Protein AF-A0A6L7MCY4-F1 (afdb_monomer_lite)

Foldseek 3Di:
DPPPADPPFDWDWDAAPDPDPPDRIDTDGGPGHPPPPPD

Radius of gyration: 12.49 Å; chains: 1; bounding box: 29×16×35 Å

Secondary structure (DSSP, 8-state):
------TT-EEEEEE-S-SSSS--EEEEEEEE-------

Sequence (39 aa):
ENNECSIGDEVSIRECRPVSKKKSWQLVEVVKRSEDTLA

pLDDT: mean 80.11, std 14.37, range [40.72, 93.44]

Structure (mmCIF, N/CA/C/O backbone):
data_AF-A0A6L7MCY4-F1
#
_entry.id   AF-A0A6L7MCY4-F1
#
loop_
_atom_site.group_PDB
_atom_site.id
_atom_site.type_symbol
_atom_site.label_atom_id
_atom_site.label_alt_id
_atom_site.label_comp_id
_atom_site.label_asym_id
_atom_site.label_entity_id
_atom_site.label_seq_id
_atom_site.pdbx_PDB_ins_code
_atom_site.Cartn_x
_atom_site.Cartn_y
_atom_site.Cartn_z
_atom_site.occupancy
_atom_site.B_iso_or_equiv
_atom_site.auth_seq_id
_atom_site.auth_comp_id
_atom_site.auth_asym_id
_atom_site.auth_atom_id
_atom_site.pdbx_PDB_model_num
ATOM 1 N N . GLU A 1 1 ? -10.903 -8.810 -7.348 1.00 48.88 1 GLU A N 1
ATOM 2 C CA . GLU A 1 1 ? -10.245 -7.506 -7.141 1.00 48.88 1 GLU A CA 1
ATOM 3 C C . GLU A 1 1 ? -9.157 -7.403 -8.188 1.00 48.88 1 GLU A C 1
ATOM 5 O O . GLU A 1 1 ? -8.281 -8.258 -8.224 1.00 48.88 1 GLU A O 1
ATOM 10 N N . ASN A 1 2 ? -9.340 -6.504 -9.148 1.00 53.88 2 ASN A N 1
ATOM 11 C CA . ASN A 1 2 ? -8.440 -6.353 -10.282 1.00 53.88 2 ASN A CA 1
ATOM 12 C C . ASN A 1 2 ? -7.139 -5.745 -9.727 1.00 53.88 2 ASN A C 1
ATOM 14 O O . ASN A 1 2 ? -7.198 -4.734 -9.032 1.00 53.88 2 ASN A O 1
ATOM 18 N N . ASN A 1 3 ? -5.989 -6.398 -9.916 1.00 64.94 3 ASN A N 1
ATOM 19 C CA . ASN A 1 3 ? -4.693 -5.906 -9.427 1.00 64.94 3 ASN A CA 1
ATOM 20 C C . ASN A 1 3 ? -4.235 -4.725 -10.297 1.00 64.94 3 ASN A C 1
ATOM 22 O O . ASN A 1 3 ? -3.327 -4.853 -11.109 1.00 64.94 3 ASN A O 1
ATOM 26 N N . GLU A 1 4 ? -4.919 -3.590 -10.173 1.00 70.38 4 GLU A N 1
ATOM 27 C CA . GLU A 1 4 ? -4.693 -2.393 -10.993 1.00 70.38 4 GLU A CA 1
ATOM 28 C C . GLU A 1 4 ? -3.380 -1.674 -10.654 1.00 70.38 4 GLU A C 1
ATOM 30 O O . GLU A 1 4 ? -2.893 -0.882 -11.458 1.00 70.38 4 GLU A O 1
ATOM 35 N N . CYS A 1 5 ? -2.797 -1.965 -9.490 1.00 76.31 5 CYS A N 1
ATOM 36 C CA . CYS A 1 5 ? -1.551 -1.382 -9.004 1.00 76.31 5 CYS A CA 1
ATOM 37 C C . CYS A 1 5 ? -0.472 -2.455 -8.817 1.00 76.31 5 CYS A C 1
ATOM 39 O O . CYS A 1 5 ? -0.716 -3.510 -8.223 1.00 76.31 5 CYS A O 1
ATOM 41 N N . SER A 1 6 ? 0.726 -2.151 -9.300 1.00 78.50 6 SER A N 1
ATOM 42 C CA . SER A 1 6 ? 1.929 -2.966 -9.170 1.00 78.50 6 SER A CA 1
ATOM 43 C C . SER A 1 6 ? 2.863 -2.396 -8.104 1.00 78.50 6 SER A C 1
ATOM 45 O O . SER A 1 6 ? 2.746 -1.250 -7.663 1.00 78.50 6 SER A O 1
ATOM 47 N N . ILE A 1 7 ? 3.800 -3.224 -7.644 1.00 80.12 7 ILE A N 1
ATOM 48 C CA . ILE A 1 7 ? 4.819 -2.795 -6.684 1.00 80.12 7 ILE A CA 1
ATOM 49 C C . ILE A 1 7 ? 5.707 -1.747 -7.360 1.00 80.12 7 ILE A C 1
ATOM 51 O O . ILE A 1 7 ? 6.271 -2.009 -8.416 1.00 80.12 7 ILE A O 1
ATOM 55 N N . GLY A 1 8 ? 5.835 -0.581 -6.725 1.00 83.12 8 GLY A N 1
ATOM 56 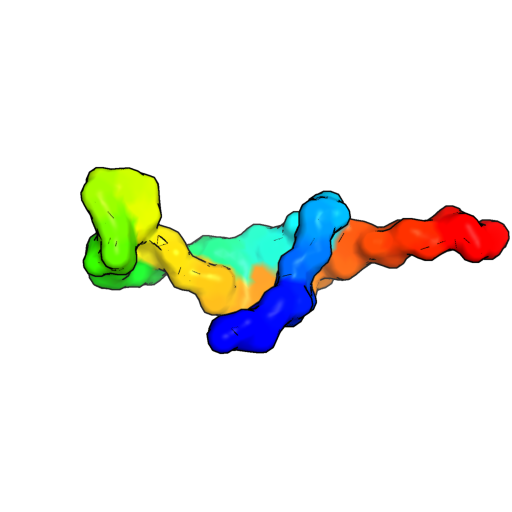C CA . GLY A 1 8 ? 6.592 0.558 -7.247 1.00 83.12 8 GLY A CA 1
ATOM 57 C C . GLY A 1 8 ? 5.712 1.704 -7.741 1.00 83.12 8 GLY A C 1
ATOM 58 O O . GLY A 1 8 ? 6.216 2.810 -7.906 1.00 83.12 8 GLY A O 1
ATOM 59 N N . ASP A 1 9 ? 4.413 1.487 -7.934 1.00 85.12 9 ASP A N 1
ATOM 60 C CA . ASP A 1 9 ? 3.507 2.558 -8.341 1.00 85.12 9 ASP A CA 1
ATOM 61 C C . ASP A 1 9 ? 3.302 3.577 -7.212 1.00 85.12 9 ASP A C 1
ATOM 63 O O . ASP A 1 9 ? 3.086 3.223 -6.049 1.00 85.12 9 ASP A O 1
ATOM 67 N N . GLU A 1 10 ? 3.319 4.860 -7.568 1.00 87.50 10 GLU A N 1
ATOM 68 C CA . GLU A 1 10 ? 2.868 5.926 -6.683 1.00 87.50 10 GLU A CA 1
ATOM 69 C C . GLU A 1 10 ? 1.348 6.023 -6.787 1.00 87.50 10 GLU A C 1
ATOM 71 O O . GLU A 1 10 ? 0.782 6.352 -7.835 1.00 87.50 10 GLU A O 1
ATOM 76 N N . VAL A 1 11 ? 0.678 5.703 -5.685 1.00 88.94 11 VAL A N 1
ATOM 77 C CA . VAL A 1 11 ? -0.780 5.665 -5.606 1.00 88.94 11 VAL A CA 1
ATOM 78 C C . VAL A 1 11 ? -1.295 6.697 -4.618 1.00 88.94 11 VAL A C 1
ATOM 80 O O . VAL A 1 11 ? -0.732 6.888 -3.540 1.00 88.94 11 VAL A O 1
ATOM 83 N N . SER A 1 12 ? -2.407 7.335 -4.968 1.00 90.56 12 SER A N 1
ATOM 84 C CA . SER A 1 12 ? -3.133 8.214 -4.062 1.00 90.56 12 SER A CA 1
ATOM 85 C C . SER A 1 12 ? -4.163 7.402 -3.283 1.00 90.56 12 SER A C 1
ATOM 87 O O . SER A 1 12 ? -4.991 6.682 -3.855 1.00 90.56 12 SER A O 1
ATOM 89 N N . ILE A 1 13 ? -4.109 7.509 -1.958 1.00 92.12 13 ILE A N 1
ATOM 90 C CA . ILE A 1 13 ? -5.046 6.859 -1.042 1.00 92.12 13 ILE A CA 1
ATOM 91 C C . ILE A 1 13 ? -5.853 7.907 -0.282 1.00 92.12 13 ILE A C 1
ATOM 93 O O . ILE A 1 13 ? -5.351 8.977 0.055 1.00 92.12 13 ILE A O 1
ATOM 97 N N . ARG A 1 14 ? -7.104 7.573 0.037 1.00 93.38 14 ARG A N 1
ATOM 98 C CA . ARG A 1 14 ? -7.957 8.375 0.922 1.00 93.38 14 ARG A CA 1
ATOM 99 C C . ARG A 1 14 ? -8.369 7.589 2.151 1.00 93.38 14 ARG A C 1
ATOM 101 O O . ARG A 1 14 ? -8.467 6.361 2.108 1.00 93.38 14 ARG A O 1
ATOM 108 N N . GLU A 1 15 ? -8.687 8.306 3.219 1.00 93.44 15 GLU A N 1
ATOM 109 C CA . GLU A 1 15 ? -9.328 7.720 4.391 1.00 93.44 15 GLU A CA 1
ATOM 110 C C . GLU A 1 15 ? -10.749 7.253 4.055 1.00 93.44 15 GLU A C 1
ATOM 112 O O . GLU A 1 15 ? -11.505 7.908 3.335 1.00 93.44 15 GLU A O 1
ATOM 117 N N . CYS A 1 16 ? -11.113 6.081 4.561 1.00 90.12 16 CYS A N 1
ATOM 118 C CA . CYS A 1 16 ? -12.440 5.505 4.422 1.00 90.12 16 CYS A CA 1
ATOM 119 C C . CYS A 1 16 ? -12.829 4.776 5.712 1.00 90.12 16 CYS A C 1
ATOM 121 O O . CYS A 1 16 ? -12.032 4.652 6.643 1.00 90.12 16 CYS A O 1
ATOM 123 N N . ARG A 1 17 ? -14.057 4.240 5.769 1.00 91.12 17 ARG A N 1
ATOM 124 C CA . ARG A 1 17 ? -14.452 3.355 6.878 1.00 91.12 17 ARG A 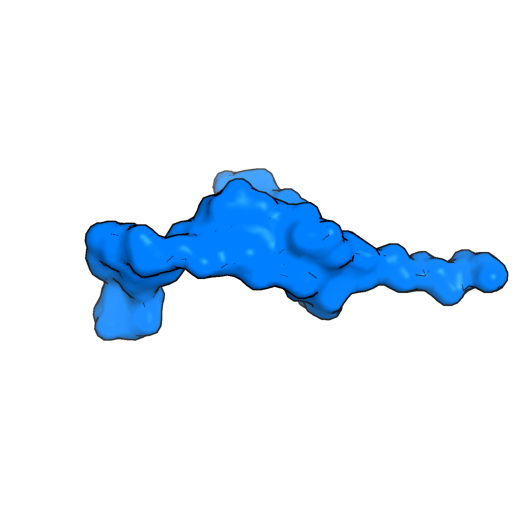CA 1
ATOM 125 C C . ARG A 1 17 ? -13.429 2.218 7.064 1.00 91.12 17 ARG A C 1
ATOM 127 O O . ARG A 1 17 ? -12.878 1.756 6.058 1.00 91.12 17 ARG A O 1
ATOM 134 N N . PRO A 1 18 ? -13.198 1.737 8.299 1.00 93.25 18 PRO A N 1
ATOM 135 C CA . PRO A 1 18 ? -12.255 0.655 8.556 1.00 93.25 18 PRO A CA 1
ATOM 136 C C . PRO A 1 18 ? -12.598 -0.575 7.714 1.00 93.25 18 PRO A C 1
ATOM 138 O O . PRO A 1 18 ? -13.699 -1.115 7.805 1.00 93.25 18 PRO A O 1
ATOM 141 N N . VAL A 1 19 ? -11.658 -0.999 6.873 1.00 88.31 19 VAL A N 1
ATOM 142 C CA . VAL A 1 19 ? -11.776 -2.210 6.046 1.00 88.31 19 VAL A CA 1
ATOM 143 C C . VAL A 1 19 ? -11.194 -3.412 6.794 1.00 88.31 19 VAL A C 1
ATOM 145 O O . VAL A 1 19 ? -11.615 -4.546 6.599 1.00 88.31 19 VAL A O 1
ATOM 148 N N . SER A 1 20 ? -10.230 -3.172 7.683 1.00 87.88 20 SER A N 1
ATOM 149 C CA . SER A 1 20 ? -9.620 -4.184 8.543 1.00 87.88 20 SER A CA 1
ATOM 150 C C . SER A 1 20 ? -9.142 -3.551 9.851 1.00 87.88 20 SER A C 1
ATOM 152 O O . SER A 1 20 ? -9.159 -2.332 10.003 1.00 87.88 20 SER A O 1
ATOM 154 N N . LYS A 1 21 ? -8.632 -4.365 10.782 1.00 88.12 21 LYS A N 1
ATOM 155 C CA . LYS A 1 21 ? -8.106 -3.924 12.086 1.00 88.12 21 LYS A CA 1
ATOM 156 C C . LYS A 1 21 ? -7.011 -2.850 11.980 1.00 88.12 21 LYS A C 1
ATOM 158 O O . LYS A 1 21 ? -6.822 -2.090 12.921 1.00 88.12 21 LYS A O 1
ATOM 163 N N . LYS A 1 22 ? -6.275 -2.806 10.864 1.00 91.31 22 LYS A N 1
ATOM 164 C CA . LYS A 1 22 ? -5.180 -1.847 10.616 1.00 91.31 22 LYS A CA 1
ATOM 165 C C . LYS A 1 22 ? -5.311 -1.059 9.308 1.00 91.31 22 LYS A C 1
ATOM 167 O O . LYS A 1 22 ? -4.428 -0.267 9.009 1.00 91.31 22 LYS A O 1
ATOM 172 N N . LYS A 1 23 ? -6.357 -1.291 8.505 1.00 89.44 23 LYS A N 1
ATOM 173 C CA . LYS A 1 23 ? -6.501 -0.669 7.179 1.00 89.44 23 LYS A CA 1
ATOM 174 C C . LYS A 1 23 ? -7.809 0.106 7.113 1.00 89.44 23 LYS A C 1
ATOM 176 O O . LYS A 1 23 ? -8.878 -0.498 7.065 1.00 89.44 23 LYS A O 1
ATOM 181 N N . SER A 1 24 ? -7.686 1.427 7.066 1.00 92.75 24 SER A N 1
ATOM 182 C CA . SER A 1 24 ? -8.797 2.382 6.942 1.00 92.75 24 SER A CA 1
ATOM 183 C C . SER A 1 24 ? -8.602 3.295 5.731 1.00 92.75 24 SER A C 1
ATOM 185 O O . SER A 1 24 ? -9.008 4.453 5.737 1.00 92.75 24 SER A O 1
ATOM 187 N N . TRP A 1 25 ? -7.936 2.775 4.699 1.00 91.88 25 TRP A N 1
ATOM 188 C CA . TR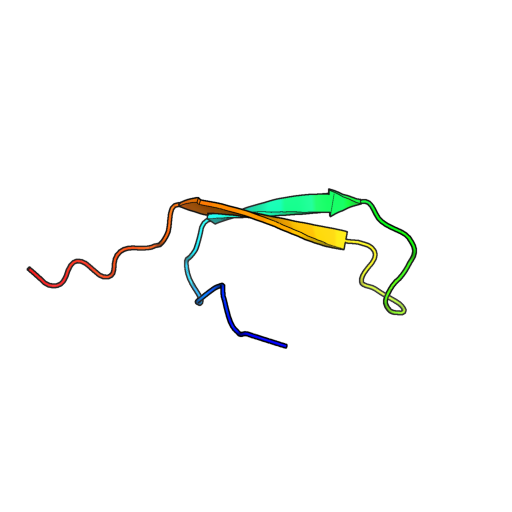P A 1 25 ? -7.580 3.526 3.501 1.00 91.88 25 TRP A CA 1
ATOM 189 C C . TRP A 1 25 ? -8.062 2.805 2.248 1.00 91.88 25 TRP A C 1
ATOM 191 O O . TRP A 1 25 ? -7.958 1.576 2.149 1.00 91.88 25 TRP A O 1
ATOM 201 N N . GLN A 1 26 ? -8.554 3.586 1.289 1.00 90.06 26 GLN A N 1
ATOM 202 C CA . GLN A 1 26 ? -9.019 3.127 -0.014 1.00 90.06 26 GLN A CA 1
ATOM 203 C C . GLN A 1 26 ? -8.170 3.760 -1.120 1.00 90.06 26 GLN A C 1
ATOM 205 O O . GLN A 1 26 ? -7.881 4.956 -1.069 1.00 90.06 26 GLN A O 1
ATOM 210 N N . LEU A 1 27 ? -7.802 2.953 -2.118 1.00 88.88 27 LEU A N 1
ATOM 211 C CA . LE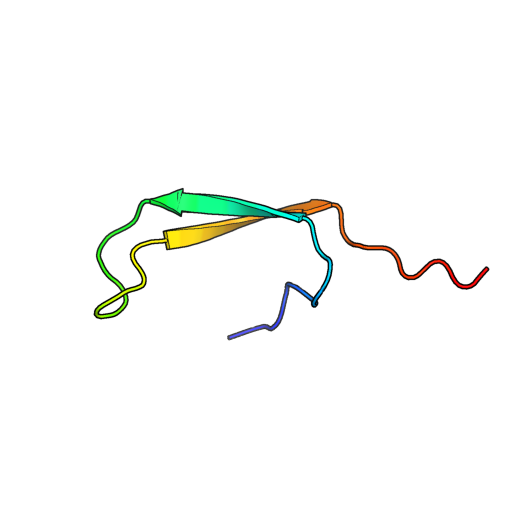U A 1 27 ? -7.154 3.420 -3.343 1.00 88.88 27 LEU A CA 1
ATOM 212 C C . LEU A 1 27 ? -8.104 4.362 -4.094 1.00 88.88 27 LEU A C 1
ATOM 214 O O . LEU A 1 27 ? -9.258 4.000 -4.329 1.00 88.88 27 LEU A O 1
ATOM 218 N N . VAL A 1 28 ? -7.627 5.560 -4.431 1.00 89.62 28 VAL A N 1
ATOM 219 C CA . VAL A 1 28 ? -8.376 6.535 -5.236 1.00 89.62 28 VAL A CA 1
ATOM 220 C C . VAL A 1 28 ? -7.948 6.437 -6.689 1.00 89.62 28 VAL A C 1
ATOM 222 O O . VAL A 1 28 ? -8.785 6.218 -7.557 1.00 89.62 28 VAL A O 1
ATOM 225 N N . GLU A 1 29 ? -6.647 6.562 -6.937 1.00 88.12 29 GLU A N 1
ATOM 226 C CA . GLU A 1 29 ? -6.068 6.563 -8.277 1.00 88.12 29 GLU A CA 1
ATOM 227 C C . GLU A 1 29 ? -4.574 6.221 -8.234 1.00 88.12 29 GLU A C 1
ATOM 229 O O . GLU A 1 29 ? -3.912 6.365 -7.201 1.00 88.12 29 GLU A O 1
ATOM 234 N N . VAL A 1 30 ? -4.042 5.771 -9.371 1.00 86.81 30 VAL A N 1
ATOM 235 C CA . VAL A 1 30 ? -2.605 5.556 -9.572 1.00 86.81 30 VAL A CA 1
ATOM 236 C C . VAL A 1 30 ? -2.030 6.826 -10.195 1.00 86.81 30 VAL A C 1
ATOM 238 O O . VAL A 1 30 ? -2.319 7.128 -11.350 1.00 86.81 30 VAL A O 1
ATOM 241 N N . VAL A 1 31 ? -1.247 7.577 -9.418 1.00 86.50 31 VAL A N 1
ATOM 242 C CA . VAL A 1 31 ? -0.695 8.886 -9.810 1.00 86.50 31 VAL A CA 1
ATOM 243 C C . VAL A 1 31 ? 0.482 8.708 -10.760 1.00 86.50 31 VAL A C 1
ATOM 245 O O . VAL A 1 31 ? 0.588 9.400 -11.771 1.00 86.50 31 VAL A O 1
ATOM 248 N N . LYS A 1 32 ? 1.356 7.746 -10.461 1.00 82.50 32 LYS A N 1
ATOM 249 C CA . LYS A 1 32 ? 2.492 7.405 -11.308 1.00 82.50 32 LYS A CA 1
ATOM 250 C C . LYS A 1 32 ? 2.638 5.900 -11.343 1.00 82.50 32 LYS A C 1
ATOM 252 O O . LYS A 1 32 ? 2.873 5.274 -10.313 1.00 82.50 32 LYS A O 1
ATOM 257 N N . ARG A 1 33 ? 2.533 5.323 -12.535 1.00 80.62 33 ARG A N 1
ATOM 258 C CA . ARG A 1 33 ? 2.985 3.949 -12.721 1.00 80.62 33 ARG A CA 1
ATOM 259 C C . ARG A 1 33 ? 4.501 3.966 -12.742 1.00 80.62 33 ARG A C 1
ATOM 261 O O . ARG A 1 33 ? 5.085 4.791 -13.448 1.00 80.62 33 ARG A O 1
ATOM 268 N N . SER A 1 34 ? 5.123 3.109 -11.941 1.00 67.31 34 SER A N 1
ATOM 269 C CA . SER A 1 34 ? 6.539 2.816 -12.123 1.00 67.31 34 SER A CA 1
ATOM 270 C C . SER A 1 34 ? 6.637 2.045 -13.424 1.00 67.31 34 SER A C 1
ATOM 272 O O . SER A 1 34 ? 6.536 0.824 -13.466 1.00 67.31 34 SER A O 1
ATOM 274 N N . GLU A 1 35 ? 6.721 2.804 -14.512 1.00 62.88 35 GLU A N 1
ATOM 275 C CA . GLU A 1 35 ? 7.184 2.320 -15.794 1.00 62.88 35 GLU A CA 1
ATOM 276 C C . GLU A 1 35 ? 8.550 1.692 -15.521 1.00 62.88 35 GLU A C 1
ATOM 278 O O . GLU A 1 35 ? 9.541 2.382 -15.280 1.00 62.88 35 GLU A O 1
ATOM 283 N N . ASP A 1 36 ? 8.570 0.363 -15.464 1.00 60.06 36 ASP A N 1
ATOM 28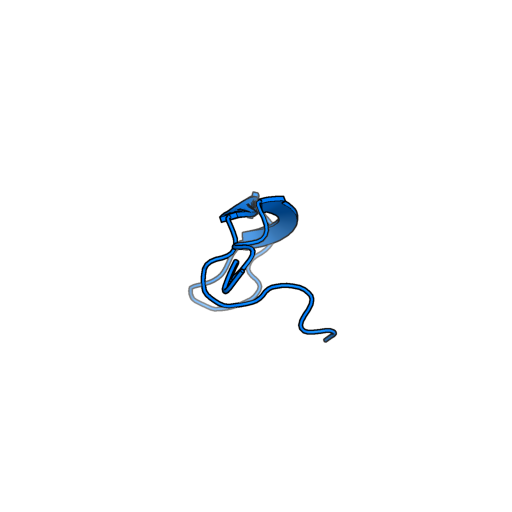4 C CA . ASP A 1 36 ? 9.771 -0.436 -15.641 1.00 60.06 36 ASP A CA 1
ATOM 285 C C . ASP A 1 36 ? 10.248 -0.158 -17.070 1.00 60.06 36 ASP A C 1
ATOM 287 O O . ASP A 1 36 ? 9.947 -0.877 -18.019 1.00 60.06 36 ASP A O 1
ATOM 291 N N . THR A 1 37 ? 10.888 0.994 -17.267 1.00 51.88 37 THR A N 1
ATOM 292 C CA . THR A 1 37 ? 11.554 1.324 -18.519 1.00 51.88 37 THR A CA 1
ATOM 293 C C . THR A 1 37 ? 12.866 0.552 -18.534 1.00 51.88 37 THR A C 1
ATOM 295 O O . THR A 1 37 ? 13.935 1.083 -18.247 1.00 51.88 37 THR A O 1
ATOM 298 N N . LEU A 1 38 ? 12.777 -0.733 -18.873 1.00 56.78 38 LEU A N 1
ATOM 299 C CA . LEU A 1 38 ? 13.813 -1.382 -19.663 1.00 56.78 38 LEU A CA 1
ATOM 300 C C . LEU A 1 38 ? 13.575 -0.999 -21.129 1.00 56.78 38 LEU A C 1
ATOM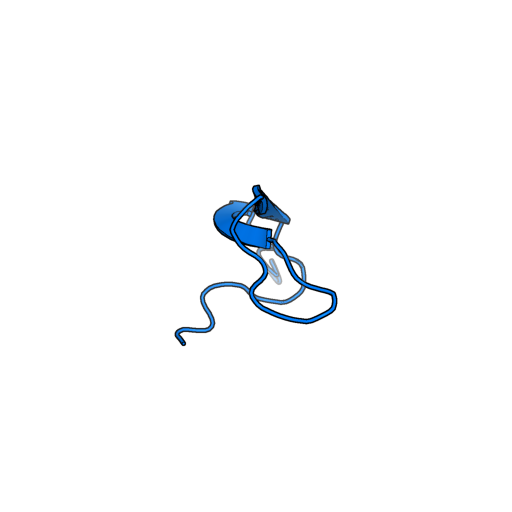 302 O O . LEU A 1 38 ? 12.903 -1.718 -21.868 1.00 56.78 38 LEU A O 1
ATOM 306 N N . ALA A 1 39 ? 14.101 0.157 -21.529 1.00 40.72 39 ALA A N 1
ATOM 307 C CA . ALA A 1 39 ? 14.347 0.514 -22.925 1.00 40.72 39 ALA A CA 1
ATOM 308 C C . ALA A 1 39 ? 15.529 1.483 -23.008 1.00 40.72 39 ALA A C 1
ATOM 310 O O . ALA A 1 39 ? 15.451 2.557 -22.369 1.00 40.72 39 ALA A O 1
#